Protein AF-A0A1S8C7S9-F1 (afdb_monomer)

Radius of gyration: 19.96 Å; Cα contacts (8 Å, |Δi|>4): 401; chains: 1; bounding box: 57×38×55 Å

Structure (mmCIF, N/CA/C/O backbone):
data_AF-A0A1S8C7S9-F1
#
_entry.id   AF-A0A1S8C7S9-F1
#
loop_
_atom_site.group_PDB
_atom_site.id
_atom_site.type_symbol
_atom_site.label_atom_id
_atom_site.label_alt_id
_atom_site.label_comp_id
_atom_site.label_asym_id
_atom_site.label_entity_id
_atom_site.label_seq_id
_atom_site.pdbx_PDB_ins_code
_atom_site.Cartn_x
_atom_site.Cartn_y
_atom_site.Cartn_z
_atom_site.occupancy
_atom_site.B_iso_or_equiv
_atom_site.auth_seq_id
_atom_site.auth_comp_id
_atom_site.auth_asym_id
_atom_site.auth_atom_id
_atom_site.pdbx_PDB_model_num
ATOM 1 N N . THR A 1 1 ? 37.296 26.260 -19.935 1.00 35.81 1 THR A N 1
ATOM 2 C CA . THR A 1 1 ? 37.186 24.815 -20.225 1.00 35.81 1 THR A CA 1
ATOM 3 C C . THR A 1 1 ? 35.863 24.336 -19.672 1.00 35.81 1 THR A C 1
ATOM 5 O O . THR A 1 1 ? 35.663 24.357 -18.466 1.00 35.81 1 THR A O 1
ATOM 8 N N . ALA A 1 2 ? 34.906 24.057 -20.557 1.00 33.31 2 ALA A N 1
ATOM 9 C CA . ALA A 1 2 ? 33.563 23.627 -20.186 1.00 33.31 2 ALA A CA 1
ATOM 10 C C . ALA A 1 2 ? 33.632 22.222 -19.571 1.00 33.31 2 ALA A C 1
ATOM 12 O O . ALA A 1 2 ? 33.988 21.262 -20.252 1.00 33.31 2 ALA A O 1
ATOM 13 N N . GLY A 1 3 ? 33.337 22.120 -18.275 1.00 29.41 3 GLY A N 1
ATOM 14 C CA . GLY A 1 3 ? 33.128 20.849 -17.593 1.00 29.41 3 GLY A CA 1
ATOM 15 C C . GLY A 1 3 ? 31.806 20.263 -18.063 1.00 29.41 3 GLY A C 1
ATOM 16 O O . GLY A 1 3 ? 30.757 20.578 -17.508 1.00 29.41 3 GLY A O 1
ATOM 17 N N . GLY A 1 4 ? 31.858 19.465 -19.128 1.00 27.34 4 GLY A N 1
ATOM 18 C CA . GLY A 1 4 ? 30.738 18.640 -19.548 1.00 27.34 4 GLY A CA 1
ATOM 19 C C . GLY A 1 4 ? 30.399 17.686 -18.413 1.00 27.34 4 GLY A C 1
ATOM 20 O O . GLY A 1 4 ? 31.154 16.761 -18.131 1.00 27.34 4 GLY A O 1
ATOM 21 N N . CYS A 1 5 ? 29.281 17.944 -17.739 1.00 32.91 5 CYS A N 1
ATOM 22 C CA . CYS A 1 5 ? 28.637 16.957 -16.892 1.00 32.91 5 CYS A CA 1
ATOM 23 C C . CYS A 1 5 ? 28.367 15.751 -17.804 1.00 32.91 5 CYS A C 1
ATOM 25 O O . CYS A 1 5 ? 27.657 15.927 -18.800 1.00 32.91 5 CYS A O 1
ATOM 27 N N . PRO A 1 6 ? 28.953 14.563 -17.567 1.00 38.06 6 PRO A N 1
ATOM 28 C CA . PRO A 1 6 ? 28.555 13.406 -18.336 1.00 38.06 6 PRO A CA 1
ATOM 29 C C . PRO A 1 6 ? 27.089 13.208 -17.981 1.00 38.06 6 PRO A C 1
ATOM 31 O O . PRO A 1 6 ? 26.753 12.933 -16.827 1.00 38.06 6 PRO A O 1
ATOM 34 N N . HIS A 1 7 ? 26.203 13.422 -18.951 1.00 39.28 7 HIS A N 1
ATOM 35 C CA . HIS A 1 7 ? 24.863 12.882 -18.875 1.00 39.28 7 HIS A CA 1
ATOM 36 C C . HIS A 1 7 ? 25.049 11.403 -18.535 1.00 39.28 7 HIS A C 1
ATOM 38 O O . HIS A 1 7 ? 25.460 10.621 -19.391 1.00 39.28 7 HIS A O 1
ATOM 44 N N . ARG A 1 8 ? 24.823 11.031 -17.264 1.00 41.25 8 ARG A N 1
ATOM 45 C CA . ARG A 1 8 ? 24.524 9.652 -16.887 1.00 41.25 8 ARG A CA 1
ATOM 46 C C . ARG A 1 8 ? 23.413 9.267 -17.842 1.00 41.25 8 ARG A C 1
ATOM 48 O O . ARG A 1 8 ? 22.313 9.807 -17.718 1.00 41.25 8 ARG A O 1
ATOM 55 N N . GLY A 1 9 ? 23.750 8.466 -18.851 1.00 40.75 9 GLY A N 1
ATOM 56 C CA . GLY A 1 9 ? 22.791 8.013 -19.838 1.00 40.75 9 GLY A CA 1
ATOM 57 C C . GLY A 1 9 ? 21.592 7.497 -19.069 1.00 40.75 9 GLY A C 1
ATOM 58 O O . GLY A 1 9 ? 21.753 6.688 -18.154 1.00 40.75 9 GLY A O 1
ATOM 59 N N . TRP A 1 10 ? 20.416 8.051 -19.351 1.00 53.50 10 TRP A N 1
ATOM 60 C CA . TRP A 1 10 ? 19.183 7.462 -18.866 1.00 53.50 10 TRP A CA 1
ATOM 61 C C . TRP A 1 10 ? 19.226 5.991 -19.256 1.00 53.50 10 TRP A C 1
ATOM 63 O O . TRP A 1 10 ? 19.266 5.668 -20.443 1.00 53.50 10 TRP A O 1
ATOM 73 N N . ASP A 1 11 ? 19.279 5.113 -18.259 1.00 68.19 11 ASP A N 1
ATOM 74 C CA . ASP A 1 11 ? 19.095 3.697 -18.500 1.00 68.19 11 ASP A CA 1
ATOM 75 C C . ASP A 1 11 ? 17.651 3.519 -18.967 1.00 68.19 11 ASP A C 1
ATOM 77 O O . ASP A 1 11 ? 16.719 3.480 -18.164 1.00 68.19 11 ASP A O 1
ATOM 81 N N . GLY A 1 12 ? 17.465 3.467 -20.287 1.00 71.25 12 GLY A N 1
ATOM 82 C CA . GLY A 1 12 ? 16.158 3.301 -20.916 1.00 71.25 12 GLY A CA 1
ATOM 83 C C . GLY A 1 12 ? 15.489 1.972 -20.564 1.00 71.25 12 GLY A C 1
ATOM 84 O O . GLY A 1 12 ? 14.321 1.783 -20.898 1.00 71.25 12 GLY A O 1
ATOM 85 N N . THR A 1 13 ? 16.207 1.061 -19.898 1.00 79.06 13 THR A N 1
ATOM 86 C CA . THR A 1 13 ? 15.672 -0.207 -19.404 1.00 79.06 13 THR A CA 1
ATOM 87 C C . THR A 1 13 ? 15.181 -0.140 -17.964 1.00 79.06 13 THR A C 1
ATOM 89 O O . THR A 1 13 ? 14.473 -1.059 -17.540 1.00 79.06 13 THR A O 1
ATOM 92 N N . ALA A 1 14 ? 15.513 0.928 -17.234 1.00 83.44 14 ALA A N 1
ATOM 93 C CA . ALA A 1 14 ? 15.117 1.083 -15.851 1.00 83.44 14 ALA A CA 1
ATOM 94 C C . ALA A 1 14 ? 13.604 1.334 -15.719 1.00 83.44 14 ALA A C 1
ATOM 96 O O . ALA A 1 14 ? 13.029 2.068 -16.530 1.00 83.44 14 ALA A O 1
ATOM 97 N N . PRO A 1 15 ? 12.956 0.776 -14.682 1.00 86.88 15 PRO A N 1
ATOM 98 C CA . PRO A 1 15 ? 11.578 1.110 -14.364 1.00 86.88 15 PRO A CA 1
ATOM 99 C C . PRO A 1 15 ? 11.394 2.626 -14.202 1.00 86.88 15 PRO A C 1
ATOM 101 O O . PRO A 1 15 ? 12.221 3.319 -13.609 1.00 86.88 15 PRO A O 1
ATOM 104 N N . ALA A 1 16 ? 10.293 3.147 -14.736 1.00 89.06 16 ALA A N 1
ATOM 105 C CA . ALA A 1 16 ? 9.864 4.525 -14.521 1.00 89.06 16 ALA A CA 1
ATOM 106 C C . ALA A 1 16 ? 8.399 4.503 -14.086 1.00 89.06 16 ALA A C 1
ATOM 108 O O . ALA A 1 16 ? 7.510 4.904 -14.832 1.00 89.06 16 ALA A O 1
ATOM 109 N N . VAL A 1 17 ? 8.154 3.931 -12.906 1.00 90.94 17 VAL A N 1
ATOM 110 C CA . VAL A 1 17 ? 6.807 3.675 -12.390 1.00 90.94 17 VAL A CA 1
ATOM 111 C C . VAL A 1 17 ? 6.405 4.742 -11.380 1.00 90.94 17 VAL A C 1
ATOM 113 O O . VAL A 1 17 ? 7.144 4.996 -10.432 1.00 90.94 17 VAL A O 1
ATOM 116 N N . SER A 1 18 ? 5.214 5.306 -11.560 1.00 91.94 18 SER A N 1
ATOM 117 C CA . SER A 1 18 ? 4.521 6.088 -10.533 1.00 91.94 18 SER A CA 1
ATOM 118 C C . SER A 1 18 ? 3.432 5.239 -9.906 1.00 91.94 18 SER A C 1
ATOM 120 O O . SER A 1 18 ? 2.785 4.452 -10.598 1.00 91.94 18 SER A O 1
ATOM 122 N N . LEU A 1 19 ? 3.224 5.396 -8.604 1.00 92.81 19 LEU A N 1
ATOM 123 C CA . LEU A 1 19 ? 2.222 4.641 -7.866 1.00 92.81 19 LEU A CA 1
ATOM 124 C C . LEU A 1 19 ? 1.642 5.446 -6.711 1.00 92.81 19 LEU A C 1
ATOM 126 O O . LEU A 1 19 ? 2.339 6.284 -6.144 1.00 92.81 19 LEU A O 1
ATOM 130 N N . ARG A 1 20 ? 0.374 5.205 -6.386 1.00 93.56 20 ARG A N 1
ATOM 131 C CA . ARG A 1 20 ? -0.355 5.878 -5.303 1.00 93.56 20 ARG A CA 1
ATOM 132 C C . ARG A 1 20 ? -1.425 4.967 -4.717 1.00 93.56 20 ARG A C 1
ATOM 134 O O . ARG A 1 20 ? -1.875 4.034 -5.386 1.00 93.56 20 ARG A O 1
ATOM 141 N N . VAL A 1 21 ? -1.855 5.264 -3.496 1.00 92.50 21 VAL A N 1
ATOM 142 C CA . VAL A 1 21 ? -3.060 4.653 -2.924 1.00 92.50 21 VAL A CA 1
ATOM 143 C C . VAL A 1 21 ? -4.279 5.251 -3.626 1.00 92.50 21 VAL A C 1
ATOM 145 O O . VAL A 1 21 ? -4.389 6.467 -3.759 1.00 92.50 21 VAL A O 1
ATOM 148 N N . ALA A 1 22 ? -5.160 4.395 -4.134 1.00 91.44 22 ALA A N 1
ATOM 149 C CA . ALA A 1 22 ? -6.396 4.802 -4.796 1.00 91.44 22 ALA A CA 1
ATOM 150 C C . ALA A 1 22 ? -7.616 4.593 -3.899 1.00 91.44 22 ALA A C 1
ATOM 152 O O . ALA A 1 22 ? -8.521 5.421 -3.907 1.00 91.44 22 ALA A O 1
ATOM 153 N N . ASP A 1 23 ? -7.624 3.502 -3.134 1.00 90.81 23 ASP A N 1
ATOM 154 C CA . ASP A 1 23 ? -8.682 3.189 -2.178 1.00 90.81 23 ASP A CA 1
ATOM 155 C C . ASP A 1 23 ? -8.160 2.256 -1.078 1.00 90.81 23 ASP A C 1
ATOM 157 O O . ASP A 1 23 ? -7.172 1.534 -1.269 1.00 90.81 23 ASP A O 1
ATOM 161 N N . VAL A 1 24 ? -8.834 2.258 0.071 1.00 90.62 24 VAL A N 1
ATOM 162 C CA . VAL A 1 24 ? -8.595 1.310 1.158 1.00 90.62 24 VAL A CA 1
ATOM 163 C C . VAL A 1 24 ? -9.922 0.847 1.738 1.00 90.62 24 VAL A C 1
ATOM 165 O O . VAL A 1 24 ? -10.629 1.612 2.388 1.00 90.62 24 VAL A O 1
ATOM 168 N N . ALA A 1 25 ? -10.200 -0.446 1.608 1.00 90.38 25 ALA A N 1
ATOM 169 C CA . ALA A 1 25 ? -11.276 -1.093 2.343 1.00 90.38 25 ALA A CA 1
ATOM 170 C C . ALA A 1 25 ? -10.726 -1.785 3.594 1.00 90.38 25 ALA A C 1
ATOM 172 O O . ALA A 1 25 ? -9.592 -2.272 3.615 1.00 90.38 25 ALA A O 1
ATOM 173 N N . THR A 1 26 ? -11.534 -1.866 4.652 1.00 89.06 26 THR A N 1
ATOM 174 C CA . THR A 1 26 ? -11.194 -2.640 5.849 1.00 89.06 26 THR A CA 1
ATOM 175 C C . THR A 1 26 ? -12.221 -3.727 6.119 1.00 89.06 26 THR A C 1
ATOM 177 O O . THR A 1 26 ? -13.407 -3.581 5.839 1.00 89.06 26 THR A O 1
ATOM 180 N N . SER A 1 27 ? -11.764 -4.827 6.705 1.00 87.94 27 SER A N 1
ATOM 181 C CA . SER A 1 27 ? -12.635 -5.860 7.247 1.00 87.94 27 SER A CA 1
ATOM 182 C C . SER A 1 27 ? -12.049 -6.446 8.526 1.00 87.94 27 SER A C 1
ATOM 184 O O . SER A 1 27 ? -10.839 -6.411 8.772 1.00 87.94 27 SER A O 1
ATOM 186 N N . ARG A 1 28 ? -12.927 -7.012 9.356 1.00 82.62 28 ARG A N 1
ATOM 187 C CA . ARG A 1 28 ? -12.551 -7.681 10.601 1.00 82.62 28 ARG A CA 1
ATOM 188 C C . ARG A 1 28 ? -12.618 -9.197 10.435 1.00 82.62 28 ARG A C 1
ATOM 190 O O . ARG A 1 28 ? -13.591 -9.719 9.900 1.00 82.62 28 ARG A O 1
ATOM 197 N N . GLY A 1 29 ? -11.586 -9.890 10.909 1.00 74.25 29 GLY A N 1
ATOM 198 C CA . GLY A 1 29 ? -11.613 -11.339 11.133 1.00 74.25 29 GLY A CA 1
ATOM 199 C C . GLY A 1 29 ? -11.907 -11.685 12.596 1.00 74.25 29 GLY A C 1
ATOM 200 O O . GLY A 1 29 ? -12.486 -10.882 13.327 1.00 74.25 29 GLY A O 1
ATOM 201 N N . ASP A 1 30 ? -11.437 -12.847 13.054 1.00 81.94 30 ASP A N 1
ATOM 202 C CA . ASP A 1 30 ? -11.469 -13.270 14.465 1.00 81.94 30 ASP A CA 1
ATOM 203 C C . ASP A 1 30 ? -10.493 -12.435 15.325 1.00 81.94 30 ASP A C 1
ATOM 205 O O . ASP A 1 30 ? -9.481 -12.918 15.823 1.00 81.94 30 ASP A O 1
ATOM 209 N N . GLY A 1 31 ? -10.753 -11.130 15.445 1.00 83.38 31 GLY A N 1
ATOM 210 C CA . GLY A 1 31 ? -9.902 -10.160 16.143 1.00 83.38 31 GLY A CA 1
ATOM 211 C C . GLY A 1 31 ? -8.827 -9.499 15.274 1.00 83.38 31 GLY A C 1
ATOM 212 O O . GLY A 1 31 ? -8.402 -8.394 15.603 1.00 83.38 31 GLY A O 1
ATOM 213 N N . ASP A 1 32 ? -8.441 -10.117 14.156 1.00 90.81 32 ASP A N 1
ATOM 214 C CA . ASP A 1 32 ? -7.545 -9.516 13.163 1.00 90.81 32 ASP A CA 1
ATOM 215 C C . ASP A 1 32 ? -8.221 -8.344 12.435 1.00 90.81 32 ASP A C 1
ATOM 217 O O . ASP A 1 32 ? -9.435 -8.353 12.194 1.00 90.81 32 ASP A O 1
ATOM 221 N N . VAL A 1 33 ? -7.410 -7.380 11.998 1.00 92.25 33 VAL A N 1
ATOM 222 C CA . VAL A 1 33 ? -7.821 -6.323 11.065 1.00 92.25 33 VAL A CA 1
ATOM 223 C C . VAL A 1 33 ? -7.189 -6.593 9.710 1.00 92.25 33 VAL A C 1
ATOM 225 O O . VAL A 1 33 ? -5.991 -6.862 9.612 1.00 92.25 33 VAL A O 1
ATOM 228 N N . ARG A 1 34 ? -7.995 -6.530 8.655 1.00 92.44 34 ARG A N 1
ATOM 229 C CA . ARG A 1 34 ? -7.553 -6.695 7.273 1.00 92.44 34 ARG A CA 1
ATOM 230 C C . ARG A 1 34 ? -7.808 -5.402 6.522 1.00 92.44 34 ARG A C 1
ATOM 232 O O . ARG A 1 34 ? -8.886 -4.827 6.635 1.00 92.44 34 ARG A O 1
ATOM 239 N N . PHE A 1 35 ? -6.824 -4.977 5.750 1.00 91.38 35 PHE A N 1
ATOM 240 C CA . PHE A 1 35 ? -6.926 -3.853 4.837 1.00 91.38 35 PHE A CA 1
ATOM 241 C C . PHE A 1 35 ? -6.719 -4.351 3.419 1.00 91.38 35 PHE A C 1
ATOM 243 O O . PHE A 1 35 ? -5.732 -5.031 3.139 1.00 91.38 35 PHE A O 1
ATOM 250 N N . GLU A 1 36 ? -7.641 -4.007 2.538 1.00 92.31 36 GLU A N 1
ATOM 251 C CA . GLU A 1 36 ? -7.499 -4.179 1.101 1.00 92.31 36 GLU A CA 1
ATOM 252 C C . GLU A 1 36 ? -7.114 -2.821 0.530 1.00 92.31 36 GLU A C 1
ATOM 254 O O . GLU A 1 36 ? -7.936 -1.916 0.434 1.00 92.31 36 GLU A O 1
ATOM 259 N N . VAL A 1 37 ? -5.827 -2.666 0.232 1.00 91.88 37 VAL A N 1
ATOM 260 C CA . VAL A 1 37 ? -5.247 -1.432 -0.292 1.00 91.88 37 VAL A CA 1
ATOM 261 C C . VAL A 1 37 ? -5.202 -1.547 -1.807 1.00 91.88 37 VAL A C 1
ATOM 263 O O . VAL A 1 37 ? -4.457 -2.366 -2.351 1.00 91.88 37 VAL A O 1
ATOM 266 N N . LEU A 1 38 ? -6.000 -0.736 -2.490 1.00 93.38 38 LEU A N 1
ATOM 267 C CA . LEU A 1 38 ? -5.980 -0.624 -3.937 1.00 93.38 38 LEU A CA 1
ATOM 268 C C . LEU A 1 38 ? -4.917 0.396 -4.333 1.00 93.38 38 LEU A C 1
ATOM 270 O O . LEU A 1 38 ? -5.018 1.578 -4.009 1.00 93.38 38 LEU A O 1
ATOM 274 N N . LEU A 1 39 ? -3.898 -0.063 -5.046 1.00 93.50 39 LEU A N 1
ATOM 275 C CA . LEU A 1 39 ? -2.858 0.792 -5.594 1.00 93.50 39 LEU A CA 1
ATOM 276 C C . LEU A 1 39 ? -3.101 1.030 -7.070 1.00 93.50 39 LEU A C 1
ATOM 278 O O . LEU A 1 39 ? -3.333 0.080 -7.810 1.00 93.50 39 LEU A O 1
ATOM 282 N N . GLU A 1 40 ? -2.958 2.272 -7.505 1.00 93.56 40 GLU A N 1
ATOM 283 C CA . GLU A 1 40 ? -2.826 2.614 -8.915 1.00 93.56 40 GLU A CA 1
ATOM 284 C C . GLU A 1 40 ? -1.351 2.738 -9.269 1.00 93.56 40 GLU A C 1
ATOM 286 O O . GLU A 1 40 ? -0.587 3.366 -8.537 1.00 93.56 40 GLU A O 1
ATOM 291 N N . ALA A 1 41 ? -0.956 2.165 -10.402 1.00 92.81 41 ALA A N 1
ATOM 292 C CA . ALA A 1 41 ? 0.394 2.270 -10.921 1.00 92.81 41 ALA A CA 1
ATOM 293 C C . ALA A 1 41 ? 0.398 2.541 -12.427 1.00 92.81 41 ALA A C 1
ATOM 295 O O . ALA A 1 41 ? -0.402 1.984 -13.181 1.00 92.81 41 ALA A O 1
ATOM 296 N N . GLU A 1 42 ? 1.344 3.362 -12.868 1.00 92.06 42 GLU A N 1
ATOM 297 C CA . GLU A 1 42 ? 1.589 3.668 -14.273 1.00 92.06 42 GLU A CA 1
ATOM 298 C C . GLU A 1 42 ? 3.080 3.535 -14.570 1.00 92.06 42 GLU A C 1
ATOM 300 O O . GLU A 1 42 ? 3.919 3.994 -13.800 1.00 92.06 42 GLU A O 1
ATOM 305 N N . ASN A 1 43 ? 3.415 2.931 -15.709 1.00 90.81 43 ASN A N 1
ATOM 306 C CA . ASN A 1 43 ? 4.778 2.893 -16.217 1.00 90.81 43 ASN A CA 1
ATOM 307 C C . ASN A 1 43 ? 4.970 3.953 -17.306 1.00 90.81 43 ASN A C 1
ATOM 309 O O . ASN A 1 43 ? 4.357 3.897 -18.372 1.00 90.81 43 ASN A O 1
ATOM 313 N N . HIS A 1 44 ? 5.864 4.896 -17.048 1.00 87.44 44 HIS A N 1
ATOM 314 C CA . HIS A 1 44 ? 6.251 5.959 -17.969 1.00 87.44 44 HIS A CA 1
ATOM 315 C C . HIS A 1 44 ? 7.475 5.594 -18.822 1.00 87.44 44 HIS A C 1
ATOM 317 O O . HIS A 1 44 ? 7.883 6.383 -19.675 1.00 87.44 44 HIS A O 1
ATOM 323 N N . GLY A 1 45 ? 8.062 4.418 -18.589 1.00 85.81 45 GLY A N 1
ATOM 324 C CA . GLY A 1 45 ? 9.237 3.915 -19.286 1.00 85.81 45 GLY A CA 1
ATOM 325 C C . GLY A 1 45 ? 8.909 3.277 -20.634 1.00 85.81 45 GLY A C 1
ATOM 326 O O . GLY A 1 45 ? 7.762 2.944 -20.944 1.00 85.81 45 GLY A O 1
ATOM 327 N N . ALA A 1 46 ? 9.948 3.081 -21.444 1.00 83.12 46 ALA A N 1
ATOM 328 C CA . ALA A 1 46 ? 9.844 2.441 -22.755 1.00 83.12 46 ALA A CA 1
ATOM 329 C C . ALA A 1 46 ? 9.848 0.902 -22.681 1.00 83.12 46 ALA A C 1
ATOM 331 O O . ALA A 1 46 ? 9.519 0.237 -23.665 1.00 83.12 46 ALA A O 1
ATOM 332 N N . THR A 1 47 ? 10.203 0.327 -21.529 1.00 85.31 47 THR A N 1
ATOM 333 C CA . THR A 1 47 ? 10.236 -1.121 -21.289 1.00 85.31 47 THR A CA 1
ATOM 334 C C . THR A 1 47 ? 9.058 -1.568 -20.423 1.00 85.31 47 THR A C 1
ATOM 336 O O . THR A 1 47 ? 8.618 -0.811 -19.560 1.00 85.31 47 THR A O 1
ATOM 339 N N . PRO A 1 48 ? 8.509 -2.780 -20.628 1.00 89.31 48 PRO A N 1
ATOM 340 C CA . PRO A 1 48 ? 7.522 -3.340 -19.711 1.00 89.31 48 PRO A CA 1
ATOM 341 C C . PRO A 1 48 ? 8.132 -3.591 -18.325 1.00 89.31 48 PRO A C 1
ATOM 343 O O . PRO A 1 48 ? 9.294 -3.996 -18.213 1.00 89.31 48 PRO A O 1
ATOM 346 N N . VAL A 1 49 ? 7.325 -3.394 -17.284 1.00 92.75 49 VAL A N 1
ATOM 347 C CA . VAL A 1 49 ? 7.729 -3.517 -15.876 1.00 92.75 49 VAL A CA 1
ATOM 348 C C . VAL A 1 49 ? 6.766 -4.443 -15.143 1.00 92.75 49 VAL A C 1
ATOM 350 O O . VAL A 1 49 ? 5.572 -4.443 -15.424 1.00 92.75 49 VAL A O 1
ATOM 353 N N . VAL A 1 50 ? 7.271 -5.220 -14.192 1.00 94.94 50 VAL A N 1
ATOM 354 C CA . VAL A 1 50 ? 6.459 -5.968 -13.229 1.00 94.94 50 VAL A CA 1
ATOM 355 C C . VAL A 1 50 ? 6.640 -5.337 -11.856 1.00 94.94 50 VAL A C 1
ATOM 357 O O . VAL A 1 50 ? 7.769 -5.079 -11.441 1.00 94.94 50 VAL A O 1
ATOM 360 N N . VAL A 1 51 ? 5.529 -5.075 -11.171 1.00 94.81 51 VAL A N 1
ATOM 361 C CA . VAL A 1 51 ? 5.494 -4.573 -9.795 1.00 94.81 51 VAL A CA 1
ATOM 362 C C . VAL A 1 51 ? 5.006 -5.685 -8.873 1.00 94.81 51 VAL A C 1
ATOM 364 O O . VAL A 1 51 ? 3.953 -6.275 -9.111 1.00 94.81 51 VAL A O 1
ATOM 367 N N . GLU A 1 52 ? 5.760 -5.960 -7.817 1.00 94.06 52 GLU A N 1
ATOM 368 C CA . GLU A 1 52 ? 5.446 -6.960 -6.790 1.00 94.06 52 GLU A CA 1
ATOM 369 C C . GLU A 1 52 ? 5.562 -6.306 -5.411 1.00 94.06 52 GLU A C 1
ATOM 371 O O . GLU A 1 52 ? 6.433 -5.453 -5.214 1.00 94.06 52 GLU A O 1
ATOM 376 N N . PRO A 1 53 ? 4.734 -6.662 -4.420 1.00 91.94 53 PRO A N 1
ATOM 377 C CA . PRO A 1 53 ? 4.939 -6.145 -3.081 1.00 91.94 53 PRO A CA 1
ATOM 378 C C . PRO A 1 53 ? 6.158 -6.786 -2.425 1.00 91.94 53 PRO A C 1
ATOM 380 O O . PRO A 1 53 ? 6.398 -7.990 -2.503 1.00 91.94 53 PRO A O 1
ATOM 383 N N . GLY A 1 54 ? 6.918 -5.945 -1.738 1.00 88.69 54 GLY A N 1
ATOM 384 C CA . GLY A 1 54 ? 7.992 -6.350 -0.852 1.00 88.69 54 GLY A CA 1
ATOM 385 C C . GLY A 1 54 ? 7.471 -6.518 0.572 1.00 88.69 54 GLY A C 1
ATOM 386 O O . GLY A 1 54 ? 6.761 -7.465 0.903 1.00 88.69 54 GLY A O 1
ATOM 387 N N . ARG A 1 55 ? 7.866 -5.595 1.449 1.00 90.00 55 ARG A N 1
ATOM 388 C CA . ARG A 1 55 ? 7.540 -5.616 2.881 1.00 90.00 55 ARG A CA 1
ATOM 389 C C . ARG A 1 55 ? 6.594 -4.478 3.246 1.00 90.00 55 ARG A C 1
ATOM 391 O O . ARG A 1 55 ? 6.563 -3.459 2.569 1.00 90.00 55 ARG A O 1
ATOM 398 N N . ALA A 1 56 ? 5.876 -4.641 4.350 1.00 89.69 56 ALA A N 1
ATOM 399 C CA . ALA A 1 56 ? 5.151 -3.561 5.005 1.00 89.69 56 ALA A CA 1
ATOM 400 C C . ALA A 1 56 ? 5.765 -3.283 6.384 1.00 89.69 56 ALA A C 1
ATOM 402 O O . ALA A 1 56 ? 6.291 -4.194 7.026 1.00 89.69 56 ALA A O 1
ATOM 403 N N . SER A 1 57 ? 5.703 -2.034 6.852 1.00 89.88 57 SER A N 1
ATOM 404 C CA . SER A 1 57 ? 6.150 -1.661 8.206 1.00 89.88 57 SER A CA 1
ATOM 405 C C . SER A 1 57 ? 5.198 -2.146 9.308 1.00 89.88 57 SER A C 1
ATOM 407 O O . SER A 1 57 ? 5.566 -2.172 10.488 1.00 89.88 57 SER A O 1
ATOM 409 N N . ARG A 1 58 ? 3.973 -2.524 8.928 1.00 86.44 58 ARG A N 1
ATOM 410 C CA . ARG A 1 58 ? 2.916 -3.057 9.790 1.00 86.44 58 ARG A CA 1
ATOM 411 C C . ARG A 1 58 ? 2.249 -4.238 9.120 1.00 86.44 58 ARG A C 1
ATOM 413 O O . ARG A 1 58 ? 2.095 -4.235 7.905 1.00 86.44 58 ARG A O 1
ATOM 420 N N . GLY A 1 59 ? 1.838 -5.214 9.925 1.00 84.25 59 GLY A N 1
ATOM 421 C CA . GLY A 1 59 ? 1.172 -6.413 9.438 1.00 84.25 59 GLY A CA 1
ATOM 422 C C . GLY A 1 59 ? 2.002 -7.229 8.443 1.00 84.25 59 GLY A C 1
ATOM 423 O O . GLY A 1 59 ? 3.231 -7.153 8.391 1.00 84.25 59 GLY A O 1
ATOM 424 N N . ARG A 1 60 ? 1.308 -8.050 7.654 1.00 86.75 60 ARG A N 1
ATOM 425 C CA . ARG A 1 60 ? 1.891 -8.848 6.566 1.00 86.75 60 ARG A CA 1
ATOM 426 C C . ARG A 1 60 ? 0.952 -8.913 5.368 1.00 86.75 60 ARG A C 1
ATOM 428 O O . ARG A 1 60 ? -0.265 -8.905 5.550 1.00 86.75 60 ARG A O 1
ATOM 435 N N . PHE A 1 61 ? 1.515 -9.044 4.168 1.00 86.94 61 PHE A N 1
ATOM 436 C CA . PHE A 1 61 ? 0.732 -9.335 2.969 1.00 86.94 61 PHE A CA 1
ATOM 437 C C . PHE A 1 61 ? 0.316 -10.808 2.949 1.00 86.94 61 PHE A C 1
ATOM 439 O O . PHE A 1 61 ? 1.152 -11.684 3.176 1.00 86.94 61 PHE A O 1
ATOM 446 N N . ARG A 1 62 ? -0.970 -11.088 2.711 1.00 80.38 62 ARG A N 1
ATOM 447 C CA . ARG A 1 62 ? -1.484 -12.469 2.642 1.00 80.38 62 ARG A CA 1
ATOM 448 C C . ARG A 1 62 ? -1.267 -13.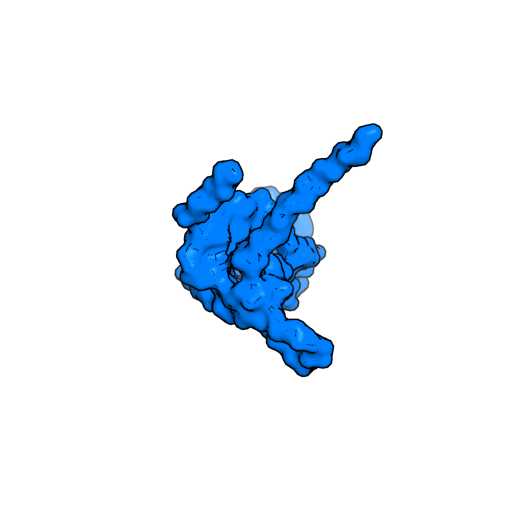106 1.270 1.00 80.38 62 ARG A C 1
ATOM 450 O O . ARG A 1 62 ? -0.822 -14.245 1.192 1.00 80.38 62 ARG A O 1
ATOM 457 N N . GLU A 1 63 ? -1.557 -12.358 0.213 1.00 72.12 63 GLU A N 1
ATOM 458 C CA . GLU A 1 63 ? -1.403 -12.766 -1.182 1.00 72.12 63 GLU A CA 1
ATOM 459 C C . GLU A 1 63 ? -0.717 -11.613 -1.914 1.00 72.12 63 GLU A C 1
ATOM 461 O O . GLU A 1 63 ? -1.359 -10.598 -2.175 1.00 72.12 63 GLU A O 1
ATOM 466 N N . PRO A 1 64 ? 0.600 -11.693 -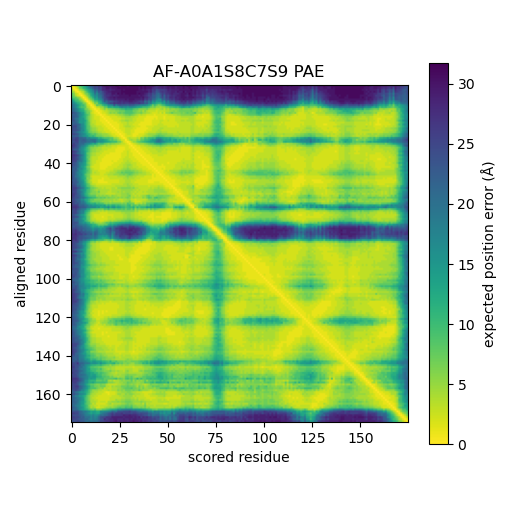2.164 1.00 66.00 64 PRO A N 1
ATOM 467 C CA . PRO A 1 64 ? 1.337 -10.546 -2.676 1.00 66.00 64 PRO A CA 1
ATOM 468 C C . PRO A 1 64 ? 0.875 -10.129 -4.085 1.00 66.00 64 PRO A C 1
ATOM 470 O O . PRO A 1 64 ? 0.917 -8.951 -4.422 1.00 66.00 64 PRO A O 1
ATOM 473 N N . GLY A 1 65 ? 0.369 -11.055 -4.903 1.00 81.00 65 GLY A N 1
ATOM 474 C CA . GLY A 1 65 ? 0.013 -10.746 -6.288 1.00 81.00 65 GLY A CA 1
ATOM 475 C C . GLY A 1 65 ? 1.191 -10.149 -7.075 1.00 81.00 65 GLY A C 1
ATOM 476 O O . GLY A 1 65 ? 2.323 -10.055 -6.599 1.00 81.00 65 GLY A O 1
ATOM 477 N N . SER A 1 66 ? 0.937 -9.766 -8.318 1.00 91.00 66 SER A N 1
ATOM 478 C CA . SER A 1 66 ? 1.877 -8.983 -9.115 1.00 91.00 66 SER A CA 1
ATOM 479 C C . SER A 1 66 ? 1.116 -8.207 -10.179 1.00 91.00 66 SER A C 1
ATOM 481 O O . SER A 1 66 ? 0.006 -8.579 -10.569 1.00 91.00 66 SER A O 1
ATOM 483 N N . LEU A 1 67 ? 1.705 -7.108 -10.639 1.00 93.25 67 LEU A N 1
ATOM 484 C CA . LEU A 1 67 ? 1.111 -6.240 -11.642 1.00 93.25 67 LEU A CA 1
ATOM 485 C C . LEU A 1 67 ? 2.078 -6.028 -12.800 1.00 93.25 67 LEU A C 1
ATOM 487 O O . LEU A 1 67 ? 3.114 -5.382 -12.652 1.00 93.25 67 LEU A O 1
ATOM 491 N N . ALA A 1 68 ? 1.718 -6.542 -13.972 1.00 92.56 68 ALA A N 1
ATOM 492 C CA . ALA A 1 68 ? 2.429 -6.242 -15.205 1.00 92.56 68 ALA A CA 1
ATOM 493 C C . ALA A 1 68 ? 1.961 -4.891 -15.769 1.00 92.56 68 ALA A C 1
ATOM 495 O O . ALA A 1 68 ? 0.779 -4.695 -16.066 1.00 92.56 68 ALA A O 1
ATOM 496 N N . LEU A 1 69 ? 2.906 -3.973 -15.951 1.00 90.94 69 LEU A N 1
ATOM 497 C CA . LEU A 1 69 ? 2.698 -2.650 -16.518 1.00 90.94 69 LEU A CA 1
ATOM 498 C C . LEU A 1 69 ? 3.271 -2.594 -17.943 1.00 90.94 69 LEU A C 1
ATOM 500 O O . LEU A 1 69 ? 4.476 -2.807 -18.137 1.00 90.94 69 LEU A O 1
ATOM 504 N N . PRO A 1 70 ? 2.443 -2.297 -18.962 1.00 88.69 70 PRO A N 1
ATOM 505 C CA . PRO A 1 70 ? 2.934 -2.137 -20.323 1.00 88.69 70 PRO A CA 1
ATOM 506 C C . PRO A 1 70 ? 3.849 -0.904 -20.431 1.00 88.69 70 PRO A C 1
ATOM 508 O O . PRO A 1 70 ? 3.748 0.009 -19.612 1.00 88.69 70 PRO A O 1
ATOM 511 N N . PRO A 1 71 ? 4.734 -0.844 -21.439 1.00 86.62 71 PRO A N 1
ATOM 512 C CA . PRO A 1 71 ? 5.522 0.352 -21.699 1.00 86.62 71 PRO A CA 1
ATOM 513 C C . PRO A 1 71 ? 4.628 1.495 -22.181 1.00 86.62 71 PRO A C 1
ATOM 515 O O . PRO A 1 71 ? 3.614 1.272 -22.857 1.00 86.62 71 PRO A O 1
ATOM 518 N N . ARG A 1 72 ? 5.054 2.730 -21.919 1.00 81.38 72 ARG A N 1
ATOM 519 C CA . ARG A 1 72 ? 4.431 3.912 -22.508 1.00 81.38 72 ARG A CA 1
ATOM 520 C C . ARG A 1 72 ? 4.773 3.962 -23.996 1.00 81.38 72 ARG A C 1
ATOM 522 O O . ARG A 1 72 ? 5.920 4.180 -24.377 1.00 81.38 72 ARG A O 1
ATOM 529 N N . ARG A 1 73 ? 3.780 3.759 -24.865 1.00 67.69 73 ARG A N 1
ATOM 530 C CA . ARG A 1 73 ? 3.955 3.951 -26.314 1.00 67.69 73 ARG A CA 1
ATOM 531 C C . ARG A 1 73 ? 3.837 5.443 -26.617 1.00 67.69 73 ARG A C 1
ATOM 533 O O . ARG A 1 73 ? 2.817 6.046 -26.305 1.00 67.69 73 ARG A O 1
ATOM 540 N N . GLY A 1 74 ? 4.900 6.032 -27.167 1.00 59.12 74 GLY A N 1
ATOM 541 C CA . GLY A 1 74 ? 4.973 7.460 -27.479 1.00 59.12 74 GLY A CA 1
ATOM 542 C C . GLY A 1 74 ? 3.771 7.938 -28.297 1.00 59.12 74 GLY A C 1
ATOM 543 O O . GLY A 1 74 ? 3.429 7.340 -29.313 1.00 59.12 74 GLY A O 1
ATOM 544 N N . GLY A 1 75 ? 3.135 9.009 -27.829 1.00 52.38 75 GLY A N 1
ATOM 545 C CA . GLY A 1 75 ? 1.942 9.592 -28.437 1.00 52.38 75 GLY A CA 1
ATOM 546 C C . GLY A 1 75 ? 0.869 9.900 -27.396 1.00 52.38 75 GLY A C 1
ATOM 547 O O . GLY A 1 75 ? 0.723 9.189 -26.405 1.00 52.38 75 GLY A O 1
ATOM 548 N N . ALA A 1 76 ? 0.128 10.983 -27.620 1.00 47.00 76 ALA A N 1
ATOM 549 C CA . ALA A 1 76 ? -1.001 11.439 -26.814 1.00 47.00 76 ALA A CA 1
ATOM 550 C C . ALA A 1 76 ? -2.226 10.509 -26.955 1.00 47.00 76 ALA A C 1
ATOM 552 O O . ALA A 1 76 ? -3.310 10.954 -27.321 1.00 47.00 76 ALA A O 1
ATOM 553 N N . HIS A 1 77 ? -2.060 9.204 -26.726 1.00 40.34 77 HIS A N 1
ATOM 554 C CA . HIS A 1 77 ? -3.182 8.276 -26.674 1.00 40.34 77 HIS A CA 1
ATOM 555 C C . HIS A 1 77 ? -3.828 8.321 -25.282 1.00 40.34 77 HIS A C 1
ATOM 557 O O . HIS A 1 77 ? -3.158 8.022 -24.294 1.00 40.34 77 HIS A O 1
ATOM 563 N N . PRO A 1 78 ? -5.124 8.669 -25.180 1.00 44.75 78 PRO A N 1
ATOM 564 C CA . PRO A 1 78 ? -5.856 8.622 -23.929 1.00 44.75 78 PRO A CA 1
ATOM 565 C C . PRO A 1 78 ? -6.347 7.186 -23.725 1.00 44.75 78 PRO A C 1
ATOM 567 O O . PRO A 1 78 ? -7.434 6.809 -24.152 1.00 44.75 78 PRO A O 1
ATOM 570 N N . GLY A 1 79 ? -5.512 6.353 -23.118 1.00 51.12 79 GLY A N 1
ATOM 571 C CA . GLY A 1 79 ? -5.947 5.119 -22.472 1.00 51.12 79 GLY A CA 1
ATOM 572 C C . GLY A 1 79 ? -5.503 5.155 -21.013 1.00 51.12 79 GLY A C 1
ATOM 573 O O . GLY A 1 79 ? -4.485 5.789 -20.723 1.00 51.12 79 GLY A O 1
ATOM 574 N N . PRO A 1 80 ? -6.211 4.497 -20.078 1.00 56.03 80 PRO A N 1
ATOM 575 C CA . PRO A 1 80 ? -5.729 4.389 -18.713 1.00 56.03 80 PRO A CA 1
ATOM 576 C C . PRO A 1 80 ? -4.522 3.443 -18.737 1.00 56.03 80 PRO A C 1
ATOM 578 O O . PRO A 1 80 ? -4.646 2.220 -18.658 1.00 56.03 80 PRO A O 1
ATOM 581 N N . HIS A 1 81 ? -3.331 4.018 -18.919 1.00 71.06 81 HIS A N 1
ATOM 582 C CA . HIS A 1 81 ? -2.049 3.354 -18.668 1.00 71.06 81 HIS A CA 1
ATOM 583 C C . HIS A 1 81 ? -1.874 3.027 -17.178 1.00 71.06 81 HIS A C 1
ATOM 585 O O . HIS A 1 81 ? -0.975 2.273 -16.811 1.00 71.06 81 HIS A O 1
ATOM 591 N N . VAL A 1 82 ? -2.788 3.541 -16.354 1.00 83.31 82 VAL A N 1
ATOM 592 C CA . VAL A 1 82 ? -3.010 3.157 -14.972 1.00 83.31 82 VAL A CA 1
ATOM 593 C C . VAL A 1 82 ? -3.565 1.730 -14.904 1.00 83.31 82 VAL A C 1
ATOM 595 O O . VAL A 1 82 ? -4.516 1.348 -15.597 1.00 83.31 82 VAL A O 1
ATOM 598 N N . ARG A 1 83 ? -2.934 0.918 -14.068 1.00 90.06 83 ARG A N 1
ATOM 599 C CA . ARG A 1 83 ? -3.359 -0.432 -13.700 1.00 90.06 83 ARG A CA 1
ATOM 600 C C . ARG A 1 83 ? -3.421 -0.522 -12.184 1.00 90.06 83 ARG A C 1
ATOM 602 O O . ARG A 1 83 ? -2.687 0.192 -11.505 1.00 90.06 83 ARG A O 1
ATOM 609 N N . CYS A 1 84 ? -4.266 -1.413 -11.675 1.00 91.94 84 CYS A N 1
ATOM 610 C CA . CYS A 1 84 ? -4.469 -1.538 -10.241 1.00 91.94 84 CYS A CA 1
ATOM 611 C C . CYS A 1 84 ? -3.851 -2.818 -9.676 1.00 91.94 84 CYS A C 1
ATOM 613 O O . CYS A 1 84 ? -3.949 -3.880 -10.291 1.00 91.94 84 CYS A O 1
ATOM 615 N N . LEU A 1 85 ? -3.244 -2.709 -8.497 1.00 92.25 85 LEU A N 1
ATOM 616 C CA . LEU A 1 85 ? -2.766 -3.825 -7.686 1.00 92.25 85 LEU A CA 1
ATOM 617 C C . LEU A 1 85 ? -3.483 -3.780 -6.340 1.00 92.25 85 LEU A C 1
ATOM 619 O O . LEU A 1 85 ? -3.369 -2.794 -5.617 1.00 92.25 85 LEU A O 1
ATOM 623 N N . THR A 1 86 ? -4.192 -4.849 -5.992 1.00 93.12 86 THR A N 1
ATOM 624 C CA . THR A 1 86 ? -4.806 -4.982 -4.668 1.00 93.12 86 THR A CA 1
ATOM 625 C C . THR A 1 86 ? -3.837 -5.681 -3.730 1.00 93.12 86 THR A C 1
ATOM 627 O O . THR A 1 86 ? -3.404 -6.801 -3.999 1.00 93.12 86 THR A O 1
ATOM 630 N N . LEU A 1 87 ? -3.518 -5.034 -2.613 1.00 91.81 87 LEU A N 1
ATOM 631 C CA . LEU A 1 87 ? -2.712 -5.603 -1.542 1.00 91.81 87 LEU A CA 1
ATOM 632 C C . LEU A 1 87 ? -3.593 -5.907 -0.338 1.00 91.81 87 LEU A C 1
ATOM 634 O O . LEU A 1 87 ? -4.299 -5.028 0.147 1.00 91.81 87 LEU A O 1
ATOM 638 N N . GLN A 1 88 ? -3.504 -7.124 0.198 1.00 91.94 88 GLN A N 1
ATOM 639 C CA . GLN A 1 88 ? -4.186 -7.466 1.445 1.00 91.94 88 GLN A CA 1
ATOM 640 C C . GLN A 1 88 ? -3.209 -7.433 2.621 1.00 91.94 88 GLN A C 1
ATOM 642 O O . GLN A 1 88 ? -2.429 -8.371 2.814 1.00 91.94 88 GLN A O 1
ATOM 647 N N . LEU A 1 89 ? -3.267 -6.364 3.413 1.00 90.81 89 LEU A N 1
ATOM 648 C CA . LEU A 1 89 ? -2.483 -6.184 4.628 1.00 90.81 89 LEU A CA 1
ATOM 649 C C . LEU A 1 89 ? -3.256 -6.698 5.847 1.00 90.81 89 LEU A C 1
ATOM 651 O O . LEU A 1 89 ? -4.371 -6.262 6.111 1.00 90.81 89 LEU A O 1
ATOM 655 N N . VAL A 1 90 ? -2.657 -7.605 6.617 1.00 92.19 90 VAL A N 1
ATOM 656 C CA . VAL A 1 90 ? -3.281 -8.173 7.821 1.00 92.19 90 VAL A CA 1
ATOM 657 C C . VAL A 1 90 ? -2.514 -7.755 9.065 1.00 92.19 90 VAL A C 1
ATOM 659 O O . VAL A 1 90 ? -1.323 -8.058 9.177 1.00 92.19 90 VAL A O 1
ATOM 662 N N . VAL A 1 91 ? -3.210 -7.126 10.014 1.00 92.06 91 VAL A N 1
ATOM 663 C CA . VAL A 1 91 ? -2.706 -6.852 11.361 1.00 92.06 91 VAL A CA 1
ATOM 664 C C . VAL A 1 91 ? -3.296 -7.867 12.352 1.00 92.06 91 VAL A C 1
ATOM 666 O O . VAL A 1 91 ? -4.520 -7.913 12.511 1.00 92.06 91 VAL A O 1
ATOM 669 N N . PRO A 1 92 ? -2.463 -8.704 13.002 1.00 91.50 92 PRO A N 1
ATOM 670 C CA . PRO A 1 92 ? -2.940 -9.774 13.878 1.00 91.50 92 PRO A CA 1
ATOM 671 C C . PRO A 1 92 ? -3.663 -9.282 15.138 1.00 91.50 92 PRO A C 1
ATOM 673 O O . PRO A 1 92 ? -3.283 -8.274 15.732 1.00 91.50 92 PRO A O 1
ATOM 676 N N . ALA A 1 93 ? -4.624 -10.066 15.624 1.00 93.31 93 ALA A N 1
ATOM 677 C CA . ALA A 1 93 ? -5.460 -9.770 16.782 1.00 93.31 93 ALA A CA 1
ATOM 678 C C . ALA A 1 93 ? -4.676 -9.367 18.044 1.00 93.31 93 ALA A C 1
ATOM 680 O O . ALA A 1 93 ? -5.096 -8.413 18.699 1.00 93.31 93 ALA A O 1
ATOM 681 N N . PRO A 1 94 ? -3.534 -10.001 18.398 1.00 92.62 94 PRO A N 1
ATOM 682 C CA . PRO A 1 94 ? -2.752 -9.566 19.554 1.00 92.62 94 PRO A CA 1
ATOM 683 C C . PRO A 1 94 ? -2.193 -8.145 19.406 1.00 92.62 94 PRO A C 1
ATOM 685 O O . PRO A 1 94 ? -2.181 -7.392 20.375 1.00 92.62 94 PRO A O 1
ATOM 688 N N . GLU A 1 95 ? -1.765 -7.762 18.199 1.00 92.00 95 GLU A N 1
ATOM 689 C CA . GLU A 1 95 ? -1.263 -6.413 17.914 1.00 92.00 95 GLU A CA 1
ATOM 690 C C . GLU A 1 95 ? -2.399 -5.388 17.990 1.00 92.00 95 GLU A C 1
ATOM 692 O O . GLU A 1 95 ? -2.252 -4.339 18.616 1.00 92.00 95 GLU A O 1
ATOM 697 N N . VAL A 1 96 ? -3.561 -5.729 17.425 1.00 92.62 96 VAL A N 1
ATOM 698 C CA . VAL A 1 96 ? -4.774 -4.902 17.489 1.00 92.62 96 VAL A CA 1
ATOM 699 C C . VAL A 1 96 ? -5.200 -4.690 18.943 1.00 92.62 96 VAL A C 1
ATOM 701 O O . VAL A 1 96 ? -5.396 -3.554 19.369 1.00 92.62 96 VAL A O 1
ATOM 704 N N . ALA A 1 97 ? -5.305 -5.765 19.728 1.00 92.56 97 ALA A N 1
ATOM 705 C CA . ALA A 1 97 ? -5.717 -5.704 21.127 1.00 92.56 97 ALA A CA 1
ATOM 706 C C . ALA A 1 97 ? -4.744 -4.879 21.981 1.00 92.56 97 ALA A C 1
ATOM 708 O O . ALA A 1 97 ? -5.182 -4.036 22.765 1.00 92.56 97 ALA A O 1
ATOM 709 N N . ALA A 1 98 ? -3.433 -5.075 21.798 1.00 92.12 98 ALA A N 1
ATOM 710 C CA . ALA A 1 98 ? -2.413 -4.295 22.492 1.00 92.12 98 ALA A CA 1
ATOM 711 C C . ALA A 1 98 ? -2.498 -2.802 22.137 1.00 92.12 98 ALA A C 1
ATOM 713 O O . ALA A 1 98 ? -2.453 -1.952 23.027 1.00 92.12 98 ALA A O 1
ATOM 714 N N . GLY A 1 99 ? -2.676 -2.481 20.854 1.00 91.00 99 GLY A N 1
ATOM 715 C CA . GLY A 1 99 ? -2.808 -1.105 20.386 1.00 91.00 99 GLY A CA 1
ATOM 716 C C . GLY A 1 99 ? -4.054 -0.403 20.930 1.00 91.00 99 GLY A C 1
ATOM 717 O O . GLY A 1 99 ? -3.959 0.708 21.452 1.00 91.00 99 GLY A O 1
ATOM 718 N N . LEU A 1 100 ? -5.204 -1.080 20.905 1.00 93.00 100 LEU A N 1
ATOM 719 C CA . LEU A 1 100 ? -6.458 -0.559 21.457 1.00 93.00 100 LEU A CA 1
ATOM 720 C C . LEU A 1 100 ? -6.391 -0.341 22.973 1.00 93.00 100 LEU A C 1
ATOM 722 O O . LEU A 1 100 ? -6.928 0.650 23.468 1.00 93.00 100 LEU A O 1
ATOM 726 N N . ALA A 1 101 ? -5.738 -1.243 23.712 1.00 92.56 101 ALA A N 1
ATOM 727 C CA . ALA A 1 101 ? -5.578 -1.123 25.161 1.00 92.56 101 ALA A CA 1
ATOM 728 C C . ALA A 1 101 ? -4.649 0.037 25.553 1.00 92.56 101 ALA A C 1
ATOM 730 O O . ALA A 1 101 ? -4.890 0.714 26.551 1.00 92.56 101 ALA A O 1
ATOM 731 N N . ALA A 1 102 ? -3.600 0.281 24.764 1.00 91.56 102 ALA A N 1
ATOM 732 C CA . ALA A 1 102 ? -2.639 1.353 25.010 1.00 91.56 102 ALA A CA 1
ATOM 733 C C . ALA A 1 102 ? -3.110 2.730 24.503 1.00 91.56 102 ALA A C 1
ATOM 735 O O . ALA A 1 102 ? -2.553 3.756 24.898 1.00 91.56 102 ALA A O 1
ATOM 736 N N . CYS A 1 103 ? -4.114 2.784 23.622 1.00 91.81 103 CYS A N 1
ATOM 737 C CA . CYS A 1 103 ? -4.532 4.035 23.004 1.00 91.81 103 CYS A CA 1
ATOM 738 C C . CYS A 1 103 ? -5.404 4.899 23.935 1.00 91.81 103 CYS A C 1
ATOM 740 O O . CYS A 1 103 ? -6.520 4.549 24.338 1.00 91.81 103 CYS A O 1
ATOM 742 N N . THR A 1 104 ? -4.906 6.099 24.227 1.00 89.56 104 THR A N 1
ATOM 743 C CA . THR A 1 104 ? -5.610 7.137 24.998 1.00 89.56 104 THR A CA 1
ATOM 744 C C . THR A 1 104 ? -6.311 8.174 24.115 1.00 89.56 104 THR A C 1
ATOM 746 O O . THR A 1 104 ? -7.078 8.992 24.618 1.00 89.56 104 THR A O 1
ATOM 749 N N . GLY A 1 105 ? -6.063 8.145 22.801 1.00 89.50 105 GLY A N 1
ATOM 750 C CA . GLY A 1 105 ? -6.648 9.063 21.827 1.00 89.50 105 GLY A CA 1
ATOM 751 C C . GLY A 1 105 ? -8.107 8.749 21.489 1.00 89.50 105 GLY A C 1
ATOM 752 O O . GLY A 1 105 ? -8.657 7.718 21.874 1.00 89.50 105 GLY A O 1
ATOM 753 N N . ARG A 1 106 ? -8.739 9.651 20.724 1.00 90.19 106 ARG A N 1
ATOM 754 C CA . ARG A 1 106 ? -10.103 9.448 20.194 1.00 90.19 106 ARG A CA 1
ATOM 755 C C . ARG A 1 106 ? -10.153 8.504 18.994 1.00 90.19 106 ARG A C 1
ATOM 757 O O . ARG A 1 106 ? -11.214 7.965 18.704 1.00 90.19 106 ARG A O 1
ATOM 764 N N . ARG A 1 107 ? -9.035 8.341 18.287 1.00 91.56 107 ARG A N 1
ATOM 765 C CA . ARG A 1 107 ? -8.886 7.455 17.131 1.00 91.56 107 ARG A CA 1
ATOM 766 C C . ARG A 1 107 ? -7.675 6.561 17.353 1.00 91.56 107 ARG A C 1
ATOM 768 O O . ARG A 1 107 ? -6.675 7.021 17.905 1.00 91.56 107 ARG A O 1
ATOM 775 N N . PHE A 1 108 ? -7.782 5.307 16.940 1.00 91.62 108 PHE A N 1
ATOM 776 C CA . PHE A 1 108 ? -6.678 4.359 16.940 1.00 91.62 108 PHE A CA 1
ATOM 777 C C . PHE A 1 108 ? -6.487 3.777 15.544 1.00 91.62 108 PHE A C 1
ATOM 779 O O . PHE A 1 108 ? -7.436 3.513 14.801 1.00 91.62 108 PHE A O 1
ATOM 786 N N . GLY A 1 109 ? -5.220 3.595 15.209 1.00 89.88 109 GLY A N 1
ATOM 787 C CA . GLY A 1 109 ? -4.772 3.206 13.899 1.00 89.88 109 GLY A CA 1
ATOM 788 C C . GLY A 1 109 ? -3.263 3.105 13.834 1.00 89.88 109 GLY A C 1
ATOM 789 O O . GLY A 1 109 ? -2.563 3.234 14.839 1.00 89.88 109 GLY A O 1
ATOM 790 N N . TRP A 1 110 ? -2.774 2.913 12.624 1.00 90.44 110 TRP A N 1
ATOM 791 C CA . TRP A 1 110 ? -1.365 2.864 12.303 1.00 90.44 110 TRP A CA 1
ATOM 792 C C . TRP A 1 110 ? -1.034 4.074 11.439 1.00 90.44 110 TRP A C 1
ATOM 794 O O . TRP A 1 110 ? -1.552 4.210 10.334 1.00 90.44 110 TRP A O 1
ATOM 804 N N . THR A 1 111 ? -0.186 4.953 11.963 1.00 88.88 111 THR A N 1
ATOM 805 C CA . THR A 1 111 ? 0.364 6.088 11.220 1.00 88.88 111 THR A CA 1
ATOM 806 C C . THR A 1 111 ? 1.726 5.724 10.632 1.00 88.88 111 THR A C 1
ATOM 808 O O . THR A 1 111 ? 2.444 4.875 11.178 1.00 88.88 111 THR A O 1
ATOM 811 N N . GLY A 1 112 ? 2.081 6.333 9.503 1.00 86.75 112 GLY A N 1
ATOM 812 C CA . GLY A 1 112 ? 3.312 6.054 8.770 1.00 86.75 112 GLY A CA 1
ATOM 813 C C . GLY A 1 112 ? 3.402 4.605 8.287 1.00 86.75 112 GLY A C 1
ATOM 814 O O . GLY A 1 112 ? 4.486 4.004 8.312 1.00 86.75 112 GLY A O 1
ATOM 815 N N . VAL A 1 113 ? 2.274 3.997 7.899 1.00 90.38 113 VAL A N 1
ATOM 816 C CA . VAL A 1 113 ? 2.272 2.652 7.313 1.00 90.38 113 VAL A CA 1
ATOM 817 C C . VAL A 1 113 ? 3.021 2.734 6.000 1.00 90.38 113 VAL A C 1
ATOM 819 O O . VAL A 1 113 ? 2.551 3.341 5.049 1.00 90.38 113 VAL A O 1
ATOM 822 N N . THR A 1 114 ? 4.203 2.125 5.953 1.00 92.62 114 THR A N 1
ATOM 823 C CA . THR A 1 114 ? 5.037 2.104 4.759 1.00 92.62 114 THR A CA 1
ATOM 824 C C . THR A 1 114 ? 4.879 0.763 4.071 1.00 92.62 114 THR A C 1
ATOM 826 O O . THR A 1 114 ? 5.147 -0.272 4.686 1.00 92.62 114 THR A O 1
ATOM 829 N N . VAL A 1 115 ? 4.497 0.775 2.799 1.00 93.06 115 VAL A N 1
ATOM 830 C CA . VAL A 1 115 ? 4.532 -0.405 1.932 1.00 93.06 115 VAL A CA 1
ATOM 831 C C . VAL A 1 115 ? 5.654 -0.251 0.915 1.00 93.06 115 VAL A C 1
ATOM 833 O O . VAL A 1 115 ? 5.804 0.783 0.264 1.00 93.06 115 VAL A O 1
ATOM 836 N N . THR A 1 116 ? 6.470 -1.290 0.802 1.00 94.44 116 THR A N 1
ATOM 837 C CA . THR A 1 116 ? 7.533 -1.401 -0.188 1.00 94.44 116 THR A CA 1
ATOM 838 C C . THR A 1 116 ? 7.023 -2.194 -1.380 1.00 94.44 116 THR A C 1
ATOM 840 O O . THR A 1 116 ? 6.424 -3.256 -1.212 1.00 94.44 116 THR A O 1
ATOM 843 N N . LEU A 1 117 ? 7.320 -1.713 -2.580 1.00 94.75 117 LEU A N 1
ATOM 844 C CA . LEU A 1 117 ? 7.035 -2.364 -3.850 1.00 94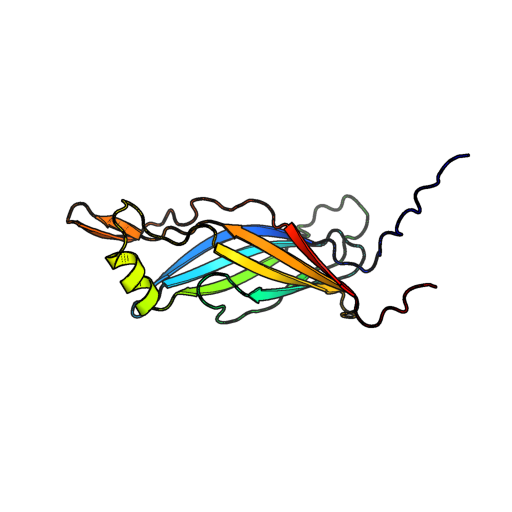.75 117 LEU A CA 1
ATOM 845 C C . LEU A 1 117 ? 8.337 -2.498 -4.636 1.00 94.75 117 LEU A C 1
ATOM 847 O O . LEU A 1 117 ? 9.179 -1.605 -4.619 1.00 94.75 117 LEU A O 1
ATOM 851 N N . LEU A 1 118 ? 8.498 -3.617 -5.323 1.00 94.94 118 LEU A N 1
ATOM 852 C CA . LEU A 1 118 ? 9.634 -3.902 -6.181 1.00 94.94 118 LEU A CA 1
ATOM 853 C C . LEU A 1 118 ? 9.163 -3.824 -7.627 1.00 94.94 118 LEU A C 1
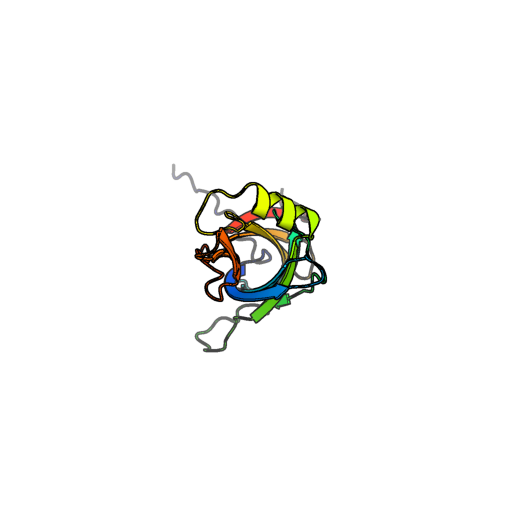ATOM 855 O O . LEU A 1 118 ? 8.392 -4.668 -8.080 1.00 94.94 118 LEU A O 1
ATOM 859 N N . ALA A 1 119 ? 9.625 -2.808 -8.345 1.00 94.50 119 ALA A N 1
ATOM 860 C CA . ALA A 1 119 ? 9.406 -2.665 -9.772 1.00 94.50 119 ALA A CA 1
ATOM 861 C C . ALA A 1 119 ? 10.646 -3.172 -10.507 1.00 94.50 119 ALA A C 1
ATOM 863 O O . ALA A 1 119 ? 11.740 -2.663 -10.291 1.00 94.50 119 ALA A O 1
ATOM 864 N N . HIS A 1 120 ? 10.502 -4.164 -11.378 1.00 94.19 120 HIS A N 1
ATOM 865 C CA . HIS A 1 120 ? 11.615 -4.676 -12.173 1.00 94.19 120 HIS A CA 1
ATOM 866 C C . HIS A 1 120 ? 11.249 -4.773 -13.647 1.00 94.19 120 HIS A C 1
ATOM 868 O O . HIS A 1 120 ? 10.111 -5.070 -14.013 1.00 94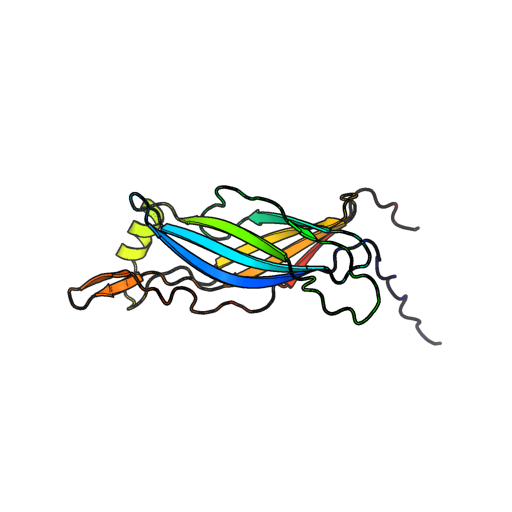.19 120 HIS A O 1
ATOM 874 N N . ASN A 1 121 ? 12.225 -4.524 -14.514 1.00 90.69 121 ASN A N 1
ATOM 875 C CA . ASN A 1 121 ? 12.054 -4.801 -15.935 1.00 90.69 121 ASN A CA 1
ATOM 876 C C . ASN A 1 121 ? 11.933 -6.320 -16.176 1.00 90.69 121 ASN A C 1
ATOM 878 O O . ASN A 1 121 ? 12.354 -7.126 -15.348 1.00 90.69 121 ASN A O 1
ATOM 882 N N . LEU A 1 122 ? 11.392 -6.739 -17.325 1.00 84.88 122 LEU A N 1
ATOM 883 C CA . LEU A 1 122 ? 11.184 -8.172 -17.616 1.00 84.88 122 LEU A CA 1
ATOM 884 C C . LEU A 1 122 ? 12.463 -9.022 -17.527 1.00 84.88 122 LEU A C 1
ATOM 886 O O . LEU A 1 122 ? 12.398 -10.194 -17.168 1.00 84.88 122 LEU A O 1
ATOM 890 N N . GLY A 1 123 ? 13.623 -8.433 -17.835 1.00 83.44 123 GLY A N 1
ATOM 891 C CA . GLY A 1 123 ? 14.921 -9.103 -17.730 1.00 83.44 123 GLY A CA 1
ATOM 892 C C . GLY A 1 123 ? 15.463 -9.224 -16.302 1.00 83.44 123 GLY A C 1
ATOM 893 O O . GLY A 1 123 ? 16.480 -9.883 -16.113 1.00 83.44 123 GLY A O 1
ATOM 894 N N . ARG A 1 124 ? 14.823 -8.591 -15.306 1.00 82.12 124 ARG A N 1
ATOM 895 C CA . ARG A 1 124 ? 15.292 -8.493 -13.909 1.00 82.12 124 ARG A CA 1
ATOM 896 C C . ARG A 1 124 ? 16.722 -7.958 -13.775 1.00 82.12 124 ARG A C 1
ATOM 898 O O . ARG A 1 124 ? 17.416 -8.264 -12.807 1.00 82.12 124 ARG A O 1
ATOM 905 N N . THR A 1 125 ? 17.153 -7.146 -14.738 1.00 86.19 125 THR A N 1
ATOM 906 C CA . THR A 1 125 ? 18.475 -6.506 -14.738 1.00 86.19 125 THR A CA 1
ATOM 907 C C . THR A 1 125 ? 18.468 -5.195 -13.966 1.00 86.19 125 THR A C 1
ATOM 909 O O . THR A 1 125 ? 19.504 -4.785 -13.453 1.00 86.19 125 THR A O 1
ATOM 912 N N . VAL A 1 126 ? 17.305 -4.549 -13.842 1.00 90.88 126 VAL A N 1
ATOM 913 C CA . VAL A 1 126 ? 17.121 -3.332 -13.045 1.00 90.88 126 VAL A CA 1
ATOM 914 C C . VAL A 1 126 ? 15.914 -3.518 -12.142 1.00 90.88 126 VAL A C 1
ATOM 916 O O . VAL A 1 126 ? 14.840 -3.894 -12.618 1.00 90.88 126 VAL A O 1
ATOM 919 N N . THR A 1 127 ? 16.091 -3.260 -10.848 1.00 92.88 127 THR A N 1
ATOM 920 C CA . THR A 1 127 ? 15.009 -3.291 -9.856 1.00 92.88 127 THR A CA 1
ATOM 921 C C . THR A 1 127 ? 15.001 -2.006 -9.042 1.00 92.88 127 THR A C 1
ATOM 923 O O . THR A 1 127 ? 16.008 -1.646 -8.426 1.00 92.88 127 THR A O 1
ATOM 926 N N . ASP A 1 128 ? 13.840 -1.367 -9.015 1.00 94.56 128 ASP A N 1
ATOM 927 C CA . ASP A 1 128 ? 13.514 -0.207 -8.205 1.00 94.56 128 ASP A CA 1
ATOM 928 C C . ASP A 1 128 ? 12.716 -0.637 -6.979 1.00 94.56 128 ASP A C 1
ATOM 930 O O . ASP A 1 128 ? 11.684 -1.299 -7.084 1.00 94.56 128 ASP A O 1
ATOM 934 N N . GLU A 1 129 ? 13.186 -0.228 -5.808 1.00 95.19 129 GLU A N 1
ATOM 935 C CA . GLU A 1 129 ? 12.417 -0.259 -4.576 1.00 95.19 129 GLU A CA 1
ATOM 936 C C . GLU A 1 129 ? 11.633 1.048 -4.467 1.00 95.19 129 GLU A C 1
ATOM 938 O O . GLU A 1 129 ? 12.210 2.119 -4.268 1.00 95.19 129 GLU A O 1
ATOM 943 N N . LEU A 1 130 ? 10.316 0.953 -4.588 1.00 95.12 130 LEU A N 1
ATOM 944 C CA . LEU A 1 130 ? 9.378 2.055 -4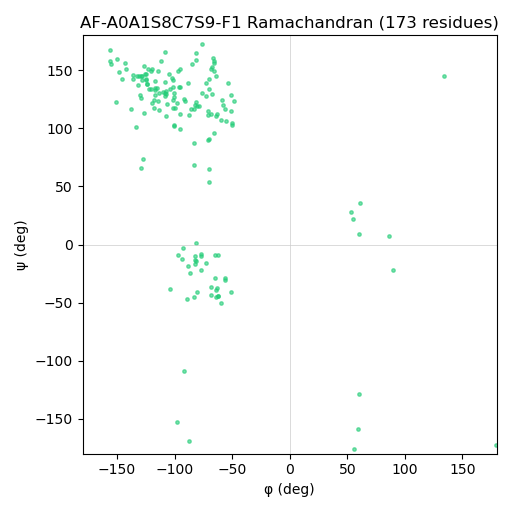.434 1.00 95.12 130 LEU A CA 1
ATOM 945 C C .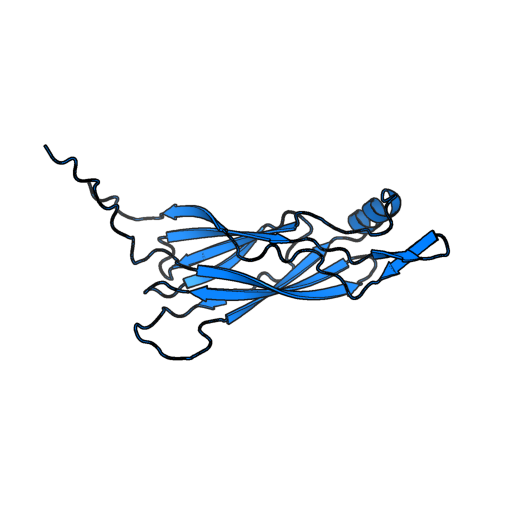 LEU A 1 130 ? 8.731 1.962 -3.052 1.00 95.12 130 LEU A C 1
ATOM 947 O O . LEU A 1 130 ? 8.437 0.868 -2.566 1.00 95.12 130 LEU A O 1
ATOM 951 N N . ARG A 1 131 ? 8.511 3.100 -2.399 1.00 95.12 131 ARG A N 1
ATOM 952 C CA . ARG A 1 131 ? 7.851 3.164 -1.091 1.00 95.12 131 ARG A CA 1
ATOM 953 C C . ARG A 1 131 ? 6.641 4.079 -1.153 1.00 95.12 131 ARG A C 1
ATOM 955 O O . ARG A 1 131 ? 6.712 5.150 -1.743 1.00 95.12 131 ARG A O 1
ATOM 962 N N . LEU A 1 132 ? 5.560 3.645 -0.521 1.00 93.81 132 LEU A N 1
ATOM 963 C CA . LEU A 1 132 ? 4.375 4.444 -0.215 1.00 93.81 132 LEU A CA 1
ATOM 964 C C . LEU A 1 132 ? 4.233 4.519 1.295 1.00 93.81 132 LEU A C 1
ATOM 966 O O . LEU A 1 132 ? 4.451 3.507 1.958 1.00 93.81 132 LEU A O 1
ATOM 970 N N . SER A 1 133 ? 3.842 5.676 1.817 1.00 94.12 133 SER A N 1
ATOM 971 C CA . SER A 1 133 ? 3.470 5.847 3.221 1.00 94.12 133 SER A CA 1
ATOM 972 C C . SER A 1 133 ? 2.067 6.412 3.296 1.00 94.12 133 SER A C 1
ATOM 974 O O . SER A 1 133 ? 1.763 7.298 2.520 1.00 94.12 133 SER A O 1
ATOM 976 N N . PHE A 1 134 ? 1.242 5.921 4.209 1.00 93.25 134 PHE A N 1
ATOM 977 C CA . PHE A 1 134 ? -0.119 6.412 4.428 1.00 93.25 134 PHE A CA 1
ATOM 978 C C . PHE A 1 134 ? -0.570 6.087 5.857 1.00 93.25 134 PHE A C 1
ATOM 980 O O . PHE A 1 134 ? 0.072 5.294 6.558 1.00 93.25 134 PHE A O 1
ATOM 987 N N . ASP A 1 135 ? -1.677 6.686 6.285 1.00 92.75 135 ASP A N 1
ATOM 988 C CA . ASP A 1 135 ? -2.217 6.532 7.635 1.00 92.75 135 ASP A CA 1
ATOM 989 C C . ASP A 1 135 ? -3.566 5.808 7.620 1.00 92.75 135 ASP A C 1
ATOM 991 O O . ASP A 1 135 ? -4.487 6.184 6.897 1.00 92.75 135 ASP A O 1
ATOM 995 N N . LEU A 1 136 ? -3.698 4.784 8.467 1.00 91.69 136 LEU A N 1
ATOM 996 C CA . LEU A 1 136 ? -4.905 3.969 8.600 1.00 91.69 136 LEU A CA 1
ATOM 997 C C . LEU A 1 136 ? -5.478 4.086 10.009 1.00 91.69 136 LEU A C 1
ATOM 999 O O . LEU A 1 136 ? -4.838 3.634 10.953 1.00 91.69 136 LEU A O 1
ATOM 1003 N N . GLN A 1 137 ? -6.693 4.606 10.175 1.00 92.50 137 GLN A N 1
ATOM 1004 C CA . GLN A 1 137 ? -7.340 4.786 11.482 1.00 92.50 137 GLN A CA 1
ATOM 1005 C C . GLN A 1 137 ? -8.746 4.172 11.549 1.00 92.50 137 GLN A C 1
ATOM 1007 O O . GLN A 1 137 ? -9.729 4.916 11.581 1.00 92.50 137 GLN A O 1
ATOM 1012 N N . PRO A 1 138 ? -8.861 2.829 11.620 1.00 91.50 138 PRO A N 1
ATOM 1013 C CA . PRO A 1 138 ? -10.150 2.137 11.590 1.00 91.50 138 PRO A CA 1
ATOM 1014 C C . PRO A 1 138 ? -10.951 2.173 12.886 1.00 91.50 138 PRO A C 1
ATOM 1016 O O . PRO A 1 138 ? -12.114 1.770 12.882 1.00 91.50 138 PRO A O 1
ATOM 1019 N N . PHE A 1 139 ? -10.366 2.644 13.988 1.00 92.81 139 PHE A N 1
ATOM 1020 C CA . PHE A 1 139 ? -11.036 2.644 15.281 1.00 92.81 139 PHE A CA 1
ATOM 1021 C C . PHE A 1 139 ? -11.281 4.055 15.791 1.00 92.81 139 PHE A C 1
ATOM 1023 O O . PHE A 1 139 ? -10.381 4.896 15.813 1.00 92.81 139 PHE A O 1
ATOM 1030 N N . THR A 1 140 ? -12.489 4.289 16.292 1.00 93.44 140 THR A N 1
ATOM 1031 C CA . THR A 1 140 ? -12.867 5.513 17.000 1.00 93.44 140 THR A CA 1
ATOM 1032 C C . THR A 1 140 ? -13.430 5.177 18.375 1.00 93.44 140 THR A C 1
ATOM 1034 O O . THR A 1 140 ? -14.044 4.126 18.562 1.00 93.44 140 THR A O 1
ATOM 1037 N N . ARG A 1 141 ? -13.198 6.035 19.370 1.00 92.38 141 ARG A N 1
ATOM 1038 C CA . ARG A 1 141 ? -13.778 5.837 20.699 1.00 92.38 141 ARG A CA 1
ATOM 1039 C C . ARG A 1 141 ? -15.280 6.067 20.669 1.00 92.38 141 ARG A C 1
ATOM 1041 O O . ARG A 1 141 ? -15.745 7.085 20.160 1.00 92.38 141 ARG A O 1
ATOM 1048 N N . THR A 1 142 ? -16.021 5.151 21.280 1.00 92.62 142 THR A N 1
ATOM 1049 C CA . THR A 1 142 ? -17.462 5.315 21.470 1.00 92.62 142 THR A CA 1
ATOM 1050 C C . THR A 1 142 ? -17.746 6.200 22.691 1.00 92.62 142 THR A C 1
ATOM 1052 O O . THR A 1 142 ? -16.883 6.330 23.571 1.00 92.62 142 THR A O 1
ATOM 1055 N N . PRO A 1 143 ? -18.942 6.809 22.786 1.00 91.19 143 PRO A N 1
ATOM 1056 C CA . PRO A 1 143 ? -19.347 7.590 23.958 1.00 91.19 143 PRO A CA 1
ATOM 1057 C C . PRO A 1 143 ? -19.280 6.807 25.278 1.00 91.19 143 PRO A C 1
ATOM 1059 O O . PRO A 1 143 ? -19.011 7.383 26.328 1.00 91.19 143 PRO A O 1
ATOM 1062 N N . GLU A 1 144 ? -19.465 5.489 25.223 1.00 91.25 144 GLU A N 1
ATOM 1063 C CA . GLU A 1 144 ? -19.439 4.573 26.369 1.00 91.25 144 GLU A CA 1
ATOM 1064 C C . GLU A 1 144 ? -18.010 4.184 26.791 1.00 91.25 144 GLU A C 1
ATOM 1066 O O . GLU A 1 144 ? -17.824 3.400 27.719 1.00 91.25 144 GLU A O 1
ATOM 1071 N N . GLY A 1 145 ? -16.984 4.718 26.117 1.00 85.56 145 GLY A N 1
ATOM 1072 C CA . GLY A 1 145 ? -15.577 4.449 26.416 1.00 85.56 145 GLY A CA 1
ATOM 1073 C C . GLY A 1 145 ? -15.003 3.200 25.740 1.00 85.56 145 GLY A C 1
ATOM 1074 O O . GLY A 1 145 ? -13.861 2.842 26.027 1.00 85.56 145 GLY A O 1
ATOM 1075 N N . GLY A 1 146 ? -15.761 2.561 24.841 1.00 90.81 146 GLY A N 1
ATOM 1076 C CA . GLY A 1 146 ? -15.309 1.444 24.012 1.00 90.81 146 GLY A CA 1
ATOM 1077 C C . GLY A 1 146 ? -14.660 1.885 22.696 1.00 90.81 146 GLY A C 1
ATOM 1078 O O . GLY A 1 146 ? -14.390 3.066 22.475 1.00 90.81 146 GLY A O 1
ATOM 1079 N N . TRP A 1 147 ? -14.439 0.920 21.800 1.00 92.69 147 TRP A N 1
ATOM 1080 C CA . TRP A 1 147 ? -13.923 1.147 20.447 1.00 92.69 147 TRP A CA 1
ATOM 1081 C C . TRP A 1 147 ? -14.946 0.708 19.397 1.00 92.69 147 TRP A C 1
ATOM 1083 O O . TRP A 1 147 ? -15.381 -0.444 19.392 1.00 92.69 147 TRP A O 1
ATOM 1093 N N . GLY A 1 148 ? -15.312 1.630 18.511 1.00 90.12 148 GLY A N 1
ATOM 1094 C CA . GLY A 1 148 ? -16.157 1.406 17.344 1.00 90.12 148 GLY A CA 1
ATOM 1095 C C . GLY A 1 148 ? -15.356 1.481 16.046 1.00 90.12 148 GLY A C 1
ATOM 1096 O O . GLY A 1 148 ? -14.220 1.957 16.033 1.00 90.12 148 GLY A O 1
ATOM 1097 N N . TRP A 1 149 ? -15.964 1.008 14.960 1.00 89.06 149 TRP A N 1
ATOM 1098 C CA . TRP A 1 149 ? -15.412 1.113 13.609 1.00 89.06 149 TRP A CA 1
ATOM 1099 C C . TRP A 1 149 ? -15.760 2.453 12.973 1.00 89.06 149 TRP A C 1
ATOM 1101 O O . TRP A 1 149 ? -16.758 3.081 13.329 1.00 89.06 149 TRP A O 1
ATOM 1111 N N . THR A 1 150 ? -14.942 2.869 12.014 1.00 85.69 150 THR A N 1
ATOM 1112 C CA . THR A 1 150 ? -15.239 4.000 11.139 1.00 85.69 150 THR A CA 1
ATOM 1113 C C . THR A 1 150 ? -14.960 3.629 9.691 1.00 85.69 150 THR A C 1
ATOM 1115 O O . THR A 1 150 ? -14.013 2.896 9.421 1.00 85.69 150 THR A O 1
ATOM 1118 N N . ASP A 1 151 ? -15.777 4.152 8.779 1.00 80.12 151 ASP A N 1
ATOM 1119 C CA . ASP A 1 151 ? -15.564 4.028 7.334 1.00 80.12 151 ASP A CA 1
ATOM 1120 C C . ASP A 1 151 ? -14.546 5.065 6.813 1.00 80.12 151 ASP A C 1
ATOM 1122 O O . ASP A 1 151 ? -14.011 4.925 5.718 1.00 80.12 151 ASP A O 1
ATOM 1126 N N . ASP A 1 152 ? -14.227 6.088 7.615 1.00 81.38 152 ASP A N 1
ATOM 1127 C CA . ASP A 1 152 ? -13.213 7.106 7.322 1.00 81.38 152 ASP A CA 1
ATOM 1128 C C . ASP A 1 152 ? -11.815 6.590 7.698 1.00 81.38 152 ASP A C 1
ATOM 1130 O O . ASP A 1 152 ? -11.221 6.987 8.696 1.00 81.38 152 ASP A O 1
ATOM 1134 N N . LEU A 1 153 ? -11.331 5.595 6.959 1.00 83.94 153 LEU A N 1
ATOM 1135 C CA . LEU A 1 153 ? -10.155 4.798 7.322 1.00 83.94 153 LEU A CA 1
ATOM 1136 C C . LEU A 1 153 ? -8.834 5.486 6.983 1.00 83.94 153 LEU A C 1
ATOM 1138 O O . LEU A 1 153 ? -7.875 5.384 7.751 1.00 83.94 153 LEU A O 1
ATOM 1142 N N . LEU A 1 154 ? -8.784 6.129 5.817 1.00 81.38 154 LEU A N 1
ATOM 1143 C CA . LEU A 1 154 ? -7.587 6.714 5.230 1.00 81.38 154 LEU A CA 1
ATOM 1144 C C . LEU A 1 154 ? -7.526 8.194 5.595 1.00 81.38 154 LEU A C 1
ATOM 1146 O O . LEU A 1 154 ? -8.193 9.021 4.981 1.00 81.38 154 LEU A O 1
ATOM 1150 N N . THR A 1 155 ? -6.738 8.528 6.612 1.00 81.50 155 THR A N 1
ATOM 1151 C CA . THR A 1 155 ? -6.624 9.919 7.078 1.00 81.50 155 THR A CA 1
ATOM 1152 C C . THR A 1 155 ? -5.542 10.707 6.344 1.00 81.50 155 THR A C 1
ATOM 1154 O O . THR A 1 155 ? -5.553 11.934 6.375 1.00 81.50 155 THR A O 1
ATOM 1157 N N . ASP A 1 156 ? -4.619 9.998 5.697 1.00 85.19 156 ASP A N 1
ATOM 1158 C CA . ASP A 1 156 ? -3.594 10.534 4.804 1.00 85.19 156 ASP A CA 1
ATOM 1159 C C . ASP A 1 156 ? -3.257 9.450 3.771 1.00 85.19 156 ASP A C 1
ATOM 1161 O O . ASP A 1 156 ? -2.891 8.338 4.157 1.00 85.19 156 ASP A O 1
ATOM 1165 N N . ASP A 1 157 ? -3.410 9.750 2.479 1.00 82.56 157 ASP A N 1
ATOM 1166 C CA . ASP A 1 157 ? -3.065 8.838 1.380 1.00 82.56 157 ASP A CA 1
ATOM 1167 C C . ASP A 1 157 ? -1.566 8.865 1.028 1.00 82.56 157 ASP A C 1
ATOM 1169 O O . ASP A 1 157 ? -1.094 8.019 0.264 1.00 82.56 157 ASP A O 1
ATOM 1173 N N . GLY A 1 158 ? -0.829 9.833 1.592 1.00 81.69 158 GLY A N 1
ATOM 1174 C CA . GLY A 1 158 ? 0.586 10.114 1.367 1.00 81.69 158 GLY A CA 1
ATOM 1175 C C . GLY A 1 158 ? 0.965 10.461 -0.069 1.00 81.69 158 GLY A C 1
ATOM 1176 O O . GLY A 1 158 ? 2.155 10.555 -0.383 1.00 81.69 158 GLY A O 1
ATOM 1177 N N . GLY A 1 159 ? -0.018 10.660 -0.949 1.00 90.19 159 GLY A N 1
ATOM 1178 C CA . GLY A 1 159 ? 0.176 10.970 -2.356 1.00 90.19 159 GLY A CA 1
ATOM 1179 C C . GLY A 1 159 ? 0.939 9.895 -3.140 1.00 90.19 159 GLY A C 1
ATOM 1180 O O . GLY A 1 159 ? 0.571 8.719 -3.183 1.00 90.19 159 GLY A O 1
ATOM 1181 N N . TRP A 1 160 ? 1.978 10.328 -3.856 1.00 91.12 160 TRP A N 1
ATOM 1182 C CA . TRP A 1 160 ? 2.752 9.472 -4.755 1.00 91.12 160 TRP A CA 1
ATOM 1183 C C . TRP A 1 160 ? 3.906 8.788 -4.029 1.00 91.12 160 TRP A C 1
ATOM 1185 O O . TRP A 1 160 ? 4.643 9.407 -3.261 1.00 91.12 160 TRP A O 1
ATOM 1195 N N . GLY A 1 161 ? 4.115 7.514 -4.347 1.00 90.81 161 GLY A N 1
ATOM 1196 C CA . GLY A 1 161 ? 5.266 6.770 -3.869 1.00 90.81 161 GLY A CA 1
ATOM 1197 C C . GLY A 1 161 ? 6.571 7.315 -4.433 1.00 90.81 161 GLY A 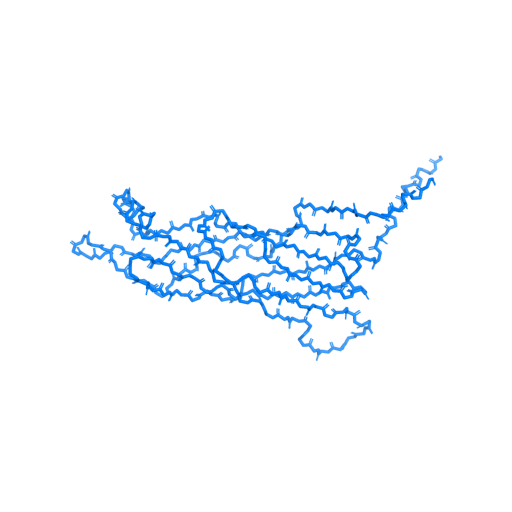C 1
ATOM 1198 O O . GLY A 1 161 ? 6.612 7.934 -5.498 1.00 90.81 161 GLY A O 1
ATOM 1199 N N . TRP A 1 162 ? 7.660 7.055 -3.719 1.00 92.94 162 TRP A N 1
ATOM 1200 C CA . TRP A 1 162 ? 8.990 7.526 -4.086 1.00 92.94 162 TRP A CA 1
ATOM 1201 C C . TRP A 1 162 ? 9.956 6.368 -4.315 1.00 92.94 162 TRP A C 1
ATOM 1203 O O . TRP A 1 162 ? 9.855 5.304 -3.701 1.00 92.94 162 TRP A O 1
ATOM 1213 N N . LEU A 1 163 ? 10.936 6.602 -5.186 1.00 93.75 163 LEU A N 1
ATOM 1214 C CA . LEU A 1 163 ? 12.060 5.697 -5.388 1.00 93.75 163 LEU A CA 1
ATOM 1215 C C . LEU A 1 163 ? 12.988 5.746 -4.172 1.00 93.75 163 LEU A C 1
ATOM 1217 O O . LEU A 1 163 ? 13.606 6.773 -3.895 1.00 93.75 163 LEU A O 1
ATOM 1221 N N . ALA A 1 164 ? 13.091 4.632 -3.453 1.00 92.25 164 ALA A N 1
ATOM 1222 C CA . ALA A 1 164 ? 13.980 4.486 -2.309 1.00 92.25 164 ALA A CA 1
ATOM 1223 C C . ALA A 1 164 ? 15.367 3.993 -2.729 1.00 92.25 164 ALA A C 1
ATOM 1225 O O . ALA A 1 164 ? 16.378 4.534 -2.284 1.00 92.25 164 ALA A O 1
ATOM 1226 N N . VAL A 1 165 ? 15.421 2.965 -3.578 1.00 92.12 165 VAL A N 1
ATOM 1227 C CA . VAL A 1 165 ? 16.672 2.329 -4.013 1.00 92.12 165 VAL A CA 1
ATOM 1228 C C . VAL A 1 165 ? 16.531 1.865 -5.457 1.00 92.12 165 VAL A C 1
ATOM 1230 O O . VAL A 1 165 ? 15.486 1.352 -5.837 1.00 92.12 165 VAL A O 1
ATOM 1233 N N . ARG A 1 166 ? 17.602 1.988 -6.246 1.00 93.12 166 ARG A N 1
ATOM 1234 C CA . ARG A 1 166 ? 17.742 1.308 -7.539 1.00 93.12 166 ARG A CA 1
ATOM 1235 C C . ARG A 1 166 ? 18.914 0.343 -7.480 1.00 93.12 166 ARG A C 1
ATOM 1237 O O . ARG A 1 166 ? 20.000 0.710 -7.034 1.00 93.12 166 ARG A O 1
ATOM 1244 N N . SER A 1 167 ? 18.691 -0.875 -7.950 1.00 89.81 167 SER A N 1
ATOM 1245 C CA . SER A 1 167 ? 19.690 -1.938 -8.005 1.00 89.81 167 SER A CA 1
ATOM 1246 C C . SER A 1 167 ? 19.815 -2.487 -9.420 1.00 89.81 167 SER A C 1
ATOM 1248 O O . SER A 1 167 ? 18.843 -2.534 -10.174 1.00 89.81 167 SER A O 1
ATOM 1250 N N . TYR A 1 168 ? 21.033 -2.892 -9.764 1.00 87.81 168 TYR A N 1
ATOM 1251 C CA . TYR A 1 168 ? 21.388 -3.433 -11.067 1.00 87.81 168 TYR A CA 1
ATOM 1252 C C . TYR A 1 168 ? 21.933 -4.845 -10.880 1.00 87.81 168 TYR A C 1
ATOM 1254 O O . TYR A 1 168 ? 22.763 -5.080 -10.000 1.00 87.81 168 TYR A O 1
ATOM 1262 N N . ARG A 1 169 ? 21.474 -5.780 -11.705 1.00 81.88 169 ARG A N 1
ATOM 1263 C CA . ARG A 1 169 ? 21.938 -7.164 -11.737 1.00 81.88 169 ARG A CA 1
ATOM 1264 C C . ARG A 1 169 ? 22.457 -7.479 -13.135 1.00 81.88 169 ARG A C 1
ATOM 1266 O O . ARG A 1 169 ? 21.805 -7.142 -14.118 1.00 81.88 169 ARG A O 1
ATOM 1273 N N . ASP A 1 170 ? 23.624 -8.118 -13.203 1.00 63.47 170 ASP A N 1
ATOM 1274 C CA . ASP A 1 170 ? 24.227 -8.658 -14.431 1.00 63.47 170 ASP A CA 1
ATOM 1275 C C . ASP A 1 170 ? 24.411 -7.644 -15.584 1.00 63.47 170 ASP A C 1
ATOM 1277 O O . ASP A 1 170 ? 24.569 -8.026 -16.742 1.00 63.47 170 ASP A O 1
ATOM 1281 N N . LEU A 1 171 ? 24.446 -6.339 -15.289 1.00 54.53 171 LEU A N 1
ATOM 1282 C CA . LEU A 1 171 ? 24.861 -5.328 -16.258 1.00 54.53 171 LEU A CA 1
ATOM 1283 C C . LEU A 1 171 ? 26.384 -5.250 -16.251 1.00 54.53 171 LEU A C 1
ATOM 1285 O O . LEU A 1 171 ? 26.987 -4.886 -15.241 1.00 54.53 171 LEU A O 1
ATOM 1289 N N . ALA A 1 172 ? 27.005 -5.581 -17.385 1.00 47.66 172 ALA A N 1
ATOM 1290 C CA . ALA A 1 172 ? 28.379 -5.181 -17.639 1.00 47.66 172 ALA A CA 1
ATOM 1291 C C . ALA A 1 172 ? 28.431 -3.657 -17.488 1.00 47.66 172 ALA A C 1
ATOM 1293 O O . ALA A 1 172 ? 27.873 -2.929 -18.309 1.00 47.66 172 ALA A O 1
ATOM 1294 N N . VAL A 1 173 ? 29.025 -3.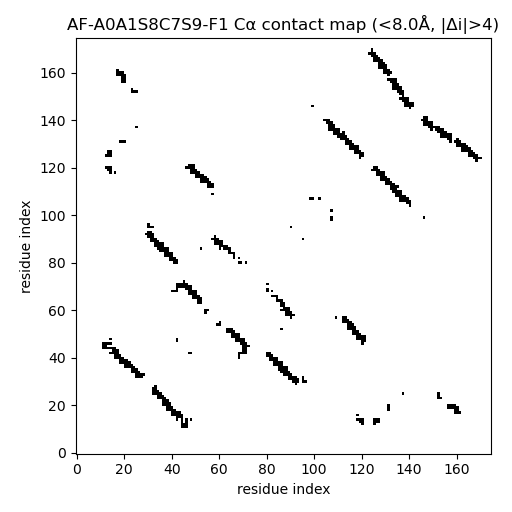180 -16.393 1.00 44.31 173 VAL A N 1
ATOM 1295 C CA . VAL A 1 173 ? 29.280 -1.753 -16.208 1.00 44.31 173 VAL A CA 1
ATOM 1296 C C . VAL A 1 173 ? 30.148 -1.340 -17.397 1.00 44.31 173 VAL A C 1
ATOM 1298 O O . VAL A 1 173 ? 31.204 -1.951 -17.581 1.00 44.31 173 VAL A O 1
ATOM 1301 N N . PRO A 1 174 ? 29.716 -0.395 -18.251 1.00 47.75 174 PRO A N 1
ATOM 1302 C CA . PRO A 1 174 ? 30.581 0.083 -19.314 1.00 47.75 174 PRO A CA 1
ATOM 1303 C C . PRO A 1 174 ? 31.845 0.656 -18.664 1.00 47.75 174 PRO A C 1
ATOM 1305 O O . PRO A 1 174 ? 31.749 1.479 -17.750 1.00 47.75 174 PRO A O 1
ATOM 1308 N N . ALA A 1 175 ? 32.995 0.124 -19.083 1.00 43.31 175 ALA A N 1
ATOM 1309 C CA . ALA A 1 175 ? 34.318 0.584 -18.676 1.00 43.31 175 ALA A CA 1
ATOM 1310 C C . ALA A 1 175 ? 34.570 2.033 -19.113 1.00 43.31 175 ALA A C 1
ATOM 1312 O O . ALA A 1 175 ? 34.037 2.428 -20.178 1.00 43.31 175 ALA A O 1
#

Solvent-accessible surface area (backbone atoms only — not comparable to full-atom values): 9867 Å² total; per-residue (Å²): 133,87,81,75,72,77,74,74,69,77,62,66,62,41,65,41,69,48,38,31,66,73,47,72,49,77,49,75,60,97,61,24,43,35,34,44,37,32,29,38,34,33,36,73,18,73,42,45,30,38,38,32,62,65,53,50,79,58,55,44,70,77,54,58,67,71,38,82,35,63,40,45,69,91,68,97,68,93,63,80,67,58,45,76,44,66,37,38,39,37,36,52,30,72,60,48,52,52,50,62,72,71,53,85,62,65,59,42,65,48,72,71,40,33,42,34,32,39,31,21,18,85,83,60,37,28,38,35,36,33,38,39,43,28,26,42,35,45,29,32,56,39,96,89,73,50,80,38,79,48,90,74,25,71,81,37,59,57,57,66,40,43,84,76,47,78,47,78,42,96,68,83,72,83,127

Sequence (175 aa):
TAGGCPHRGWDGTAPAVSLRVADVATSRGDGDVRFEVLLEAENHGATPVVVEPGRASRGRFREPGSLALPPRRGGAHPGPHVRCLTLQLVVPAPEVAAGLAACTGRRFGWTGVTVTLLAHNLGRTVTDELRLSFDLQPFTRTPEGGWGWTDDLLTDDGGWGWLAVRSYRDLAVPA

pLDDT: mean 83.16, std 16.3, range [27.34, 95.19]

Mean predicted aligned error: 8.31 Å

Secondary structure (DSSP, 8-state):
-----------TTS--EEEEEEEEEEEE-SS-EEEEEEEEEEE-SSS-EEEEEEEESSSEES----EEE----SS---S---EEEEEEEEE-HHHHHHHHHH--SSEEEEEEEEEEEEEEETTSSEEEEEEEEEEEEEEEE-TTSSEEE-S--EEE---B-EEEEEEE-S-----

Foldseek 3Di:
DDPPPPPPPPPLQAWPKKKFFDDWDWDDDPQKIKIWTKMKMATAGQFKKKKWWDAKPAAGWPDGDMDIQHYDDDDPDPDCSIDIDITIGMHDNVNSVVQQVPDPDQWTWDAQIKIWMWMAGPVNQKIWIKIWTFIFTQWGADPVRHIDGDPPTTPGRRGIIDTDDMDGDPDPPDD

Nearest PDB structures (foldseek):
  5n6u-assembly2_D  TM=3.693E-01  e=2.556E-02  Dictyoglomus thermophilum H-6-12
  1xvs-assembly1_B  TM=2.612E-01  e=2.188E-02  Vibrio cholerae
  1tza-assembly1_A  TM=3.299E-01  e=1.342E-01  Shewanella oneidensis MR-1
  1xq4-assembly1_A  TM=2.914E-01  e=4.075E-02  Bordetella pertussis